Protein AF-A0A7S2AEI1-F1 (afdb_monomer)

Solvent-accessible surface area (backbone atoms only — not comparable to full-atom values): 7812 Å² total; per-residue (Å²): 113,61,68,59,52,55,54,41,54,75,68,68,50,69,64,77,47,58,51,99,85,68,51,31,60,46,60,56,24,56,77,71,68,36,59,70,51,28,51,54,44,51,54,51,46,53,54,50,53,51,53,52,51,52,54,50,53,53,53,50,50,62,75,59,52,76,48,64,63,61,49,47,52,51,52,51,52,50,53,58,49,53,55,48,58,51,53,52,56,62,57,65,72,71,70,86,67,84,80,88,77,80,90,79,91,80,85,86,87,86,90,84,80,85,92,81,90,80,91,85,77,87,133

Sequence (123 aa):
APKLISVLLRLDADVHARNNDGVIPETVAARFSNITCQQMLQVAAMIQADKQQESFLLKEIERNEPTAERQKRRKNKRRKQQQREQAESDSEVSHLGSPSDSEVDAEQPGTSEAQDRDEASAQ

Secondary structure (DSSP, 8-state):
-HHHHHHHHHTT--TT---TT---HHHHHHHTT-HHHHHHHHHHHHHHHHHHHHHHHHHHHHHT--THHHHHHHHHHHHHHHHHHHHHHHHHTT-----------------------------

Structure (mmCIF, N/CA/C/O backbone):
data_AF-A0A7S2AEI1-F1
#
_entry.id   AF-A0A7S2AEI1-F1
#
loop_
_atom_site.group_PDB
_atom_site.id
_atom_site.type_symbol
_atom_site.label_atom_id
_atom_site.label_alt_id
_atom_site.label_comp_id
_atom_site.label_asym_id
_atom_site.label_entity_id
_atom_site.label_seq_id
_atom_site.pdbx_PDB_ins_code
_atom_site.Cartn_x
_atom_site.Cartn_y
_atom_site.Cartn_z
_atom_site.occupancy
_atom_site.B_iso_or_equiv
_atom_site.auth_seq_id
_atom_site.auth_comp_id
_atom_site.auth_asym_id
_atom_site.auth_atom_id
_atom_site.pdbx_PDB_model_num
ATOM 1 N N . ALA A 1 1 ? 6.773 6.094 -18.856 1.00 79.88 1 ALA A N 1
ATOM 2 C CA . ALA A 1 1 ? 6.488 5.102 -17.797 1.00 79.88 1 ALA A CA 1
ATOM 3 C C . ALA A 1 1 ? 6.102 5.728 -16.443 1.00 79.88 1 ALA A C 1
ATOM 5 O O . ALA A 1 1 ? 5.003 5.427 -15.994 1.00 79.88 1 ALA A O 1
ATOM 6 N N . PRO A 1 2 ? 6.874 6.644 -15.814 1.00 90.75 2 PRO A N 1
ATOM 7 C CA . PRO A 1 2 ? 6.591 7.094 -14.435 1.00 90.75 2 PRO A CA 1
ATOM 8 C C . PRO A 1 2 ? 5.235 7.794 -14.257 1.00 90.75 2 PRO A C 1
ATOM 10 O O . PRO A 1 2 ? 4.524 7.549 -13.289 1.00 90.75 2 PRO A O 1
ATOM 13 N N . LYS A 1 3 ? 4.831 8.616 -15.237 1.00 95.19 3 LYS A N 1
ATOM 14 C CA . LYS A 1 3 ? 3.522 9.294 -15.229 1.00 95.19 3 LYS A CA 1
ATOM 15 C C . LYS A 1 3 ? 2.357 8.301 -15.166 1.00 95.19 3 LYS A C 1
ATOM 17 O O . LYS A 1 3 ? 1.446 8.496 -14.372 1.00 95.19 3 LYS A O 1
ATOM 22 N N . LEU A 1 4 ? 2.412 7.221 -15.947 1.00 95.69 4 LEU A N 1
ATOM 23 C CA . LEU A 1 4 ? 1.377 6.187 -15.930 1.00 95.69 4 LEU A CA 1
ATOM 24 C C . LEU A 1 4 ? 1.297 5.504 -14.560 1.00 95.69 4 LEU A C 1
ATOM 26 O O . LEU A 1 4 ? 0.210 5.403 -14.006 1.00 95.69 4 LEU A O 1
ATOM 30 N N . ILE A 1 5 ? 2.441 5.131 -13.977 1.00 95.31 5 ILE A N 1
ATOM 31 C CA . ILE A 1 5 ? 2.492 4.547 -12.627 1.00 95.31 5 ILE A CA 1
ATOM 32 C C . ILE A 1 5 ? 1.883 5.514 -11.607 1.00 95.31 5 ILE A C 1
ATOM 34 O O . ILE A 1 5 ? 1.065 5.099 -10.800 1.00 95.31 5 ILE A O 1
ATOM 38 N N . SER A 1 6 ? 2.193 6.815 -11.680 1.00 95.56 6 SER A N 1
ATOM 39 C CA . SER A 1 6 ? 1.609 7.799 -10.755 1.00 95.56 6 SER A CA 1
ATOM 40 C C . SER A 1 6 ? 0.083 7.881 -10.844 1.00 95.56 6 SER A C 1
ATOM 42 O O . SER A 1 6 ? -0.574 8.034 -9.820 1.00 95.56 6 SER A O 1
ATOM 44 N N . VAL A 1 7 ? -0.489 7.757 -12.047 1.00 97.62 7 VAL A N 1
ATOM 45 C CA . VAL A 1 7 ? -1.946 7.737 -12.239 1.00 97.62 7 VAL A CA 1
ATOM 46 C C . VAL A 1 7 ? -2.542 6.453 -11.672 1.00 97.62 7 VAL A C 1
ATOM 48 O O . VAL A 1 7 ? -3.512 6.530 -10.932 1.00 97.62 7 VAL A O 1
ATOM 51 N N . LEU A 1 8 ? -1.941 5.294 -11.949 1.00 96.38 8 LEU A N 1
ATOM 52 C CA . LEU A 1 8 ? -2.404 4.009 -11.416 1.00 96.38 8 LEU A CA 1
ATOM 53 C C . LEU A 1 8 ? -2.372 3.985 -9.881 1.00 96.38 8 LEU A C 1
ATOM 55 O O . LEU A 1 8 ? -3.353 3.602 -9.256 1.00 96.38 8 LEU A O 1
ATOM 59 N N . LEU A 1 9 ? -1.292 4.473 -9.266 1.00 95.75 9 LEU A N 1
ATOM 60 C CA . LEU A 1 9 ? -1.172 4.561 -7.807 1.00 95.75 9 LEU A CA 1
ATOM 61 C C . LEU A 1 9 ? -2.215 5.500 -7.181 1.00 95.75 9 LEU A C 1
ATOM 63 O O . LEU A 1 9 ? -2.690 5.236 -6.084 1.00 95.75 9 LEU A O 1
ATOM 67 N N . ARG A 1 10 ? -2.594 6.585 -7.871 1.00 94.81 10 ARG A N 1
ATOM 68 C CA . ARG A 1 10 ? -3.681 7.482 -7.428 1.00 94.81 10 ARG A CA 1
ATOM 69 C C . ARG A 1 10 ? -5.064 6.842 -7.525 1.00 94.81 10 ARG A C 1
ATOM 71 O O . ARG A 1 10 ? -5.979 7.313 -6.865 1.00 94.81 10 ARG A O 1
ATOM 78 N N . LEU A 1 11 ? -5.208 5.817 -8.357 1.00 96.56 11 LEU A N 1
ATOM 79 C CA . LEU A 1 11 ? -6.421 5.019 -8.510 1.00 96.56 11 LEU A CA 1
ATOM 80 C C . LEU A 1 11 ? -6.398 3.763 -7.618 1.00 96.56 11 LEU A C 1
ATOM 82 O O . LEU A 1 11 ? -7.085 2.794 -7.924 1.00 96.56 11 LEU A O 1
ATOM 86 N N . ASP A 1 12 ? -5.582 3.764 -6.558 1.00 93.44 12 ASP A N 1
ATOM 87 C CA . ASP A 1 12 ? -5.401 2.644 -5.624 1.00 93.44 12 ASP A CA 1
ATOM 88 C C . ASP A 1 12 ? -5.026 1.315 -6.308 1.00 93.44 12 ASP A C 1
ATOM 90 O O . ASP A 1 12 ? -5.422 0.233 -5.873 1.00 93.44 12 ASP A O 1
ATOM 94 N N . ALA A 1 13 ? -4.225 1.371 -7.380 1.00 95.25 13 ALA A N 1
ATOM 95 C CA . ALA A 1 13 ? -3.659 0.161 -7.964 1.00 95.25 13 ALA A CA 1
ATOM 96 C C . ALA A 1 13 ? -2.843 -0.629 -6.923 1.00 95.25 13 ALA A C 1
ATOM 98 O O . ALA A 1 13 ? -2.031 -0.066 -6.183 1.00 95.25 13 ALA A O 1
ATOM 99 N N . ASP A 1 14 ? -3.037 -1.947 -6.906 1.00 94.62 14 ASP A N 1
ATOM 100 C CA . ASP A 1 14 ? -2.326 -2.856 -6.010 1.00 94.62 14 ASP A CA 1
ATOM 101 C C . ASP A 1 14 ? -0.843 -2.972 -6.410 1.00 94.62 14 ASP A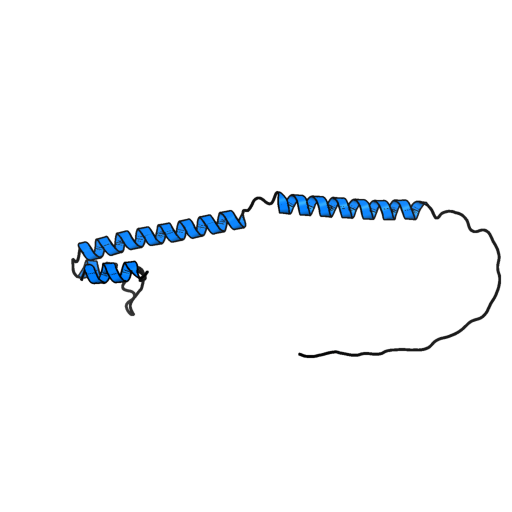 C 1
ATOM 103 O O . ASP A 1 14 ? -0.497 -3.445 -7.496 1.00 94.62 14 ASP A O 1
ATOM 107 N N . VAL A 1 15 ? 0.044 -2.534 -5.513 1.00 95.06 15 VAL A N 1
ATOM 108 C CA . VAL A 1 15 ? 1.504 -2.563 -5.704 1.00 95.06 15 VAL A CA 1
ATOM 109 C C . VAL A 1 15 ? 2.110 -3.941 -5.448 1.00 95.06 15 VAL A C 1
ATOM 111 O O . VAL A 1 15 ? 3.245 -4.193 -5.856 1.00 95.06 15 VAL A O 1
ATOM 114 N N . HIS A 1 16 ? 1.356 -4.837 -4.810 1.00 94.19 16 HIS A N 1
ATOM 115 C CA . HIS A 1 16 ? 1.734 -6.217 -4.523 1.00 94.19 16 HIS A CA 1
ATOM 116 C C . HIS A 1 16 ? 1.099 -7.224 -5.490 1.00 94.19 16 HIS A C 1
ATOM 118 O O . HIS A 1 16 ? 1.341 -8.429 -5.355 1.00 94.19 16 HIS A O 1
ATOM 124 N N . ALA A 1 17 ? 0.345 -6.742 -6.485 1.00 95.81 17 ALA A N 1
ATOM 125 C CA . ALA A 1 17 ? -0.268 -7.570 -7.512 1.00 95.81 17 ALA A CA 1
ATOM 126 C C . ALA A 1 17 ? 0.781 -8.450 -8.202 1.00 95.81 17 ALA A C 1
ATOM 128 O O . ALA A 1 17 ? 1.878 -8.001 -8.536 1.00 95.81 17 ALA A O 1
ATOM 129 N N . ARG A 1 18 ? 0.437 -9.717 -8.434 1.00 96.19 18 ARG A N 1
ATOM 130 C CA . ARG A 1 18 ? 1.314 -10.686 -9.096 1.00 96.19 18 ARG A CA 1
ATOM 131 C C . ARG A 1 18 ? 0.767 -11.043 -10.464 1.00 96.19 18 ARG A C 1
ATOM 133 O O . ARG A 1 18 ? -0.436 -11.235 -10.621 1.00 96.19 18 ARG A O 1
ATOM 140 N N . ASN A 1 19 ? 1.656 -11.155 -11.444 1.00 94.94 19 ASN A N 1
ATOM 141 C CA . ASN A 1 19 ? 1.307 -11.755 -12.728 1.00 94.94 19 ASN A CA 1
ATOM 142 C C . ASN A 1 19 ? 1.251 -13.298 -12.621 1.00 94.94 19 ASN A C 1
ATOM 144 O O . ASN A 1 19 ? 1.487 -13.868 -11.554 1.00 94.94 19 ASN A O 1
ATOM 148 N N . ASN A 1 20 ? 0.989 -13.980 -13.741 1.00 97.44 20 ASN A N 1
ATOM 149 C CA . ASN A 1 20 ? 0.939 -15.450 -13.809 1.00 97.44 20 ASN A CA 1
ATOM 150 C C . ASN A 1 20 ? 2.259 -16.138 -13.411 1.00 97.44 20 ASN A C 1
ATOM 152 O O . ASN A 1 20 ? 2.246 -17.304 -13.030 1.00 97.44 20 ASN A O 1
ATOM 156 N N . ASP A 1 21 ? 3.377 -15.413 -13.459 1.00 95.56 21 ASP A N 1
ATOM 157 C CA . ASP A 1 21 ? 4.703 -15.900 -13.068 1.00 95.56 21 ASP A CA 1
ATOM 158 C C . ASP A 1 21 ? 5.031 -15.591 -11.593 1.00 95.56 21 ASP A C 1
ATOM 160 O O . ASP A 1 21 ? 6.145 -15.838 -11.133 1.00 95.56 21 ASP A O 1
ATOM 164 N N . GLY A 1 22 ? 4.098 -14.995 -10.841 1.00 95.62 22 GLY A N 1
ATOM 165 C CA . GLY A 1 22 ? 4.315 -14.582 -9.453 1.00 95.62 22 GLY A CA 1
ATOM 166 C C . GLY A 1 22 ? 5.152 -13.306 -9.291 1.00 95.62 22 GLY A C 1
ATOM 167 O O . GLY A 1 22 ? 5.538 -12.970 -8.171 1.00 95.62 22 GLY A O 1
ATOM 168 N N . VAL A 1 23 ? 5.437 -12.592 -10.382 1.00 95.81 23 VAL A N 1
ATOM 169 C CA . VAL A 1 23 ? 6.279 -11.389 -10.402 1.00 95.81 23 VAL A CA 1
ATOM 170 C C . VAL A 1 23 ? 5.459 -10.161 -10.006 1.00 95.81 23 VAL A C 1
ATOM 172 O O . VAL A 1 23 ? 4.338 -9.972 -10.476 1.00 95.81 23 VAL A O 1
ATOM 175 N N . ILE A 1 24 ? 6.049 -9.317 -9.159 1.00 95.75 24 ILE A N 1
ATOM 176 C CA . ILE A 1 24 ? 5.459 -8.083 -8.614 1.00 95.75 24 ILE A CA 1
ATOM 177 C C . ILE A 1 24 ? 5.944 -6.877 -9.447 1.00 95.75 24 ILE A C 1
ATOM 179 O O . ILE A 1 24 ? 7.071 -6.904 -9.952 1.00 95.75 24 ILE A O 1
ATOM 183 N N . PRO A 1 25 ? 5.171 -5.782 -9.580 1.00 95.31 25 PRO A N 1
ATOM 184 C CA . PRO A 1 25 ? 5.593 -4.573 -10.290 1.00 95.31 25 PRO A CA 1
ATOM 185 C C . PRO A 1 25 ? 7.015 -4.084 -9.963 1.00 95.31 25 PRO A C 1
ATOM 187 O O . PRO A 1 25 ? 7.747 -3.672 -10.864 1.00 95.31 25 PRO A O 1
ATOM 190 N N . GLU A 1 26 ? 7.440 -4.166 -8.697 1.00 95.12 26 GLU A N 1
ATOM 191 C CA . GLU A 1 26 ? 8.780 -3.741 -8.270 1.00 95.12 26 GLU A CA 1
ATOM 192 C C . GLU A 1 26 ? 9.894 -4.588 -8.901 1.00 95.12 26 GLU A C 1
ATOM 194 O O . GLU A 1 26 ? 10.893 -4.045 -9.378 1.00 95.12 26 GLU A O 1
ATOM 199 N N . THR A 1 27 ? 9.715 -5.912 -8.975 1.00 94.50 27 THR A N 1
ATOM 200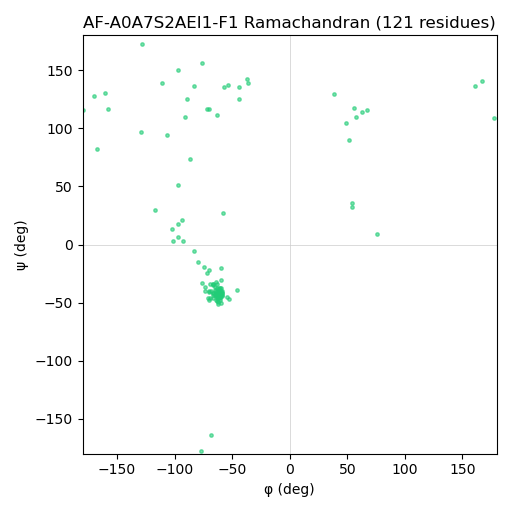 C CA . THR A 1 27 ? 10.712 -6.806 -9.586 1.00 94.50 27 THR A CA 1
ATOM 201 C C . THR A 1 27 ? 10.823 -6.556 -11.084 1.00 94.50 27 THR A C 1
ATOM 203 O O . THR A 1 27 ? 11.925 -6.600 -11.630 1.00 94.50 27 THR A O 1
ATOM 206 N N . VAL A 1 28 ? 9.720 -6.208 -11.752 1.00 94.31 28 VAL A N 1
ATOM 207 C CA . VAL A 1 28 ? 9.761 -5.755 -13.149 1.00 94.31 28 VAL A CA 1
ATOM 208 C C . VAL A 1 28 ? 10.567 -4.459 -13.267 1.00 94.31 28 VAL A C 1
ATOM 210 O O . VAL A 1 28 ? 11.475 -4.382 -14.091 1.00 94.31 28 VAL A O 1
ATOM 213 N N . ALA A 1 29 ? 10.301 -3.455 -12.427 1.00 94.69 29 ALA A N 1
ATOM 214 C CA . ALA A 1 29 ? 11.031 -2.186 -12.464 1.00 94.69 29 ALA A CA 1
ATOM 215 C C . ALA A 1 29 ? 12.545 -2.369 -12.241 1.00 94.69 29 ALA A C 1
ATOM 217 O O . ALA A 1 29 ? 13.339 -1.770 -12.972 1.00 94.69 29 ALA A O 1
ATOM 218 N N . ALA A 1 30 ? 12.933 -3.235 -11.300 1.00 94.25 30 ALA A N 1
ATOM 219 C CA . ALA A 1 30 ? 14.327 -3.562 -11.011 1.00 94.25 30 ALA A CA 1
ATOM 220 C C . ALA A 1 30 ? 15.022 -4.279 -12.183 1.00 94.25 30 ALA A C 1
ATOM 222 O O . ALA A 1 30 ? 16.136 -3.913 -12.550 1.00 94.25 30 ALA A O 1
ATOM 223 N N . ARG A 1 31 ? 14.355 -5.250 -12.829 1.00 94.56 31 ARG A N 1
ATOM 224 C CA . ARG A 1 31 ? 14.912 -5.995 -13.980 1.00 94.56 31 ARG A CA 1
ATOM 225 C C . ARG A 1 31 ? 15.266 -5.105 -15.170 1.00 94.56 31 ARG A C 1
ATOM 227 O O . ARG A 1 31 ? 16.180 -5.435 -15.917 1.00 94.56 31 ARG A O 1
ATOM 234 N N . PHE A 1 32 ? 14.545 -4.001 -15.347 1.00 93.56 32 PHE A N 1
ATOM 235 C CA . PHE A 1 32 ? 14.776 -3.034 -16.423 1.00 93.56 32 PHE A CA 1
ATOM 236 C C . PHE A 1 32 ? 15.519 -1.771 -15.953 1.00 93.56 32 PHE A C 1
ATOM 238 O O . PHE A 1 32 ? 15.532 -0.777 -16.676 1.00 93.56 32 PHE A O 1
ATOM 245 N N . SER A 1 33 ? 16.112 -1.779 -14.750 1.00 94.00 33 SER A N 1
ATOM 246 C CA . SER A 1 33 ? 16.868 -0.653 -14.173 1.00 94.00 33 SER A CA 1
ATOM 247 C C . SER A 1 33 ? 16.094 0.674 -14.128 1.00 94.00 33 SER A C 1
ATOM 249 O O . SER A 1 33 ? 16.667 1.760 -14.221 1.00 94.00 33 SER A O 1
ATOM 251 N N . ASN A 1 34 ? 14.771 0.611 -13.960 1.00 94.81 34 ASN A N 1
ATOM 252 C CA . ASN A 1 34 ? 13.907 1.786 -13.884 1.00 94.81 34 ASN A CA 1
ATOM 253 C C . ASN A 1 34 ? 13.831 2.313 -12.444 1.00 94.81 34 ASN A C 1
ATOM 255 O O . ASN A 1 34 ? 12.802 2.178 -11.780 1.00 94.81 34 ASN A O 1
ATOM 259 N N . ILE A 1 35 ? 14.911 2.951 -11.981 1.00 94.81 35 ILE A N 1
ATOM 260 C CA . ILE A 1 35 ? 15.091 3.400 -10.586 1.00 94.81 35 ILE A CA 1
ATOM 261 C C . ILE A 1 35 ? 13.911 4.249 -10.096 1.00 94.81 35 ILE A C 1
ATOM 263 O O . ILE A 1 35 ? 13.355 3.984 -9.036 1.00 94.81 35 ILE A O 1
ATOM 267 N N . THR A 1 36 ? 13.459 5.230 -10.884 1.00 95.88 36 THR A N 1
ATOM 268 C CA . THR A 1 36 ? 12.322 6.085 -10.499 1.00 95.88 36 THR A CA 1
ATOM 269 C C . THR A 1 36 ? 11.035 5.283 -10.308 1.00 95.88 36 THR A C 1
ATOM 271 O O . THR A 1 36 ? 10.272 5.548 -9.386 1.00 95.88 36 THR A O 1
ATOM 274 N N . CYS A 1 37 ? 10.783 4.288 -11.164 1.00 95.19 37 CYS A N 1
ATOM 275 C CA . CYS A 1 37 ? 9.588 3.450 -11.053 1.00 95.19 37 CYS A CA 1
ATOM 276 C C . CYS A 1 37 ? 9.678 2.541 -9.824 1.00 95.19 37 CYS A C 1
ATOM 278 O O . CYS A 1 37 ? 8.696 2.399 -9.103 1.00 95.19 37 CYS A O 1
ATOM 280 N N . GLN A 1 38 ? 10.861 1.983 -9.562 1.00 95.69 38 GLN A N 1
ATOM 281 C CA . GLN A 1 38 ? 11.126 1.186 -8.369 1.00 95.69 38 GLN A CA 1
ATOM 282 C C . GLN A 1 38 ? 10.890 2.004 -7.092 1.00 95.69 38 GLN A C 1
ATOM 284 O O . GLN A 1 38 ? 10.126 1.578 -6.233 1.00 95.69 38 GLN A O 1
ATOM 289 N N . GLN A 1 39 ? 11.461 3.208 -7.000 1.00 96.00 39 GLN A N 1
ATOM 290 C CA . GLN A 1 39 ? 11.281 4.098 -5.848 1.00 96.00 39 GLN A CA 1
ATOM 291 C C . GLN A 1 39 ? 9.812 4.481 -5.635 1.00 96.00 39 GLN A C 1
ATOM 293 O O . GLN A 1 39 ? 9.324 4.450 -4.509 1.00 96.00 39 GLN A O 1
ATOM 298 N N . MET A 1 40 ? 9.079 4.801 -6.708 1.00 96.25 40 MET A N 1
ATOM 299 C CA . MET A 1 40 ? 7.647 5.101 -6.611 1.00 96.25 40 MET A CA 1
ATOM 300 C C . MET A 1 40 ? 6.841 3.921 -6.059 1.00 96.25 40 MET A C 1
ATOM 302 O O . MET A 1 40 ? 5.956 4.126 -5.232 1.00 96.25 40 MET A O 1
ATOM 306 N N . LEU A 1 41 ? 7.144 2.701 -6.508 1.00 96.62 41 LEU A N 1
ATOM 307 C CA . LEU A 1 41 ? 6.473 1.488 -6.043 1.00 96.62 41 LEU A CA 1
ATOM 308 C C . LEU A 1 41 ? 6.813 1.176 -4.579 1.00 96.62 41 LEU A C 1
ATOM 310 O O . LEU A 1 41 ? 5.911 0.844 -3.816 1.00 96.62 41 LEU A O 1
ATOM 314 N N . GLN A 1 42 ? 8.070 1.359 -4.167 1.00 95.56 42 GLN A N 1
ATOM 315 C CA . GLN A 1 42 ? 8.500 1.180 -2.775 1.00 95.56 42 GLN A CA 1
ATOM 316 C C . GLN A 1 42 ? 7.798 2.156 -1.828 1.00 95.56 42 GLN A C 1
ATOM 318 O O . GLN A 1 42 ? 7.224 1.739 -0.825 1.00 95.56 42 GLN A O 1
ATOM 323 N N . VAL A 1 43 ? 7.783 3.449 -2.168 1.00 95.56 43 VAL A N 1
ATOM 324 C CA . VAL A 1 43 ? 7.091 4.467 -1.363 1.00 95.56 43 VAL A CA 1
ATOM 325 C C . VAL A 1 43 ? 5.593 4.168 -1.280 1.00 95.56 43 VAL A C 1
ATOM 327 O O . VAL A 1 43 ? 5.003 4.265 -0.208 1.00 95.56 43 VAL A O 1
ATOM 330 N N . ALA A 1 44 ? 4.971 3.760 -2.387 1.00 95.38 44 ALA A N 1
ATOM 331 C CA . ALA A 1 44 ? 3.560 3.394 -2.388 1.00 95.38 44 ALA A CA 1
ATOM 332 C C . ALA A 1 44 ? 3.260 2.166 -1.509 1.00 95.38 44 ALA A C 1
ATOM 334 O O . ALA A 1 44 ? 2.266 2.177 -0.785 1.00 95.38 44 ALA A O 1
ATOM 335 N N . ALA A 1 45 ? 4.126 1.148 -1.522 1.00 94.88 45 ALA A N 1
ATOM 336 C CA . ALA A 1 45 ? 4.001 -0.022 -0.653 1.00 94.88 45 ALA A CA 1
ATOM 337 C C . ALA A 1 45 ? 4.097 0.345 0.835 1.00 94.88 45 ALA A C 1
ATOM 339 O O . ALA A 1 45 ? 3.286 -0.125 1.631 1.00 94.88 45 ALA A O 1
ATOM 340 N N . MET A 1 46 ? 5.020 1.239 1.206 1.00 94.81 46 MET A N 1
ATOM 341 C CA . MET A 1 46 ? 5.119 1.745 2.581 1.00 94.81 46 MET A CA 1
ATOM 342 C C . MET A 1 46 ? 3.829 2.455 3.016 1.00 94.81 46 MET A C 1
ATOM 344 O O . MET A 1 46 ? 3.272 2.133 4.060 1.00 94.81 46 MET A O 1
ATOM 348 N N . ILE A 1 47 ? 3.294 3.347 2.175 1.00 93.00 47 ILE A N 1
ATOM 349 C CA . ILE A 1 47 ? 2.041 4.064 2.466 1.00 93.00 47 ILE A CA 1
ATOM 350 C C . ILE A 1 47 ? 0.861 3.091 2.624 1.00 93.00 47 ILE A C 1
ATOM 352 O O . ILE A 1 47 ? -0.007 3.303 3.470 1.00 93.00 47 ILE A O 1
ATOM 356 N N . GLN A 1 48 ? 0.792 2.027 1.816 1.00 92.12 48 GLN A N 1
ATOM 357 C CA . GLN A 1 48 ? -0.255 1.013 1.967 1.00 92.12 48 GLN A CA 1
ATOM 358 C C . GLN A 1 48 ? -0.112 0.234 3.277 1.00 92.12 48 GLN A C 1
ATOM 360 O O . GLN A 1 48 ? -1.120 0.019 3.947 1.00 92.12 48 GLN A O 1
ATOM 365 N N . ALA A 1 49 ? 1.106 -0.144 3.671 1.00 91.06 49 ALA A N 1
ATOM 366 C CA . ALA A 1 49 ? 1.349 -0.813 4.948 1.00 91.06 49 ALA A CA 1
ATOM 367 C C . ALA A 1 49 ? 0.898 0.052 6.140 1.00 91.06 49 ALA A C 1
ATOM 369 O O . ALA A 1 49 ? 0.186 -0.444 7.015 1.00 91.06 49 ALA A O 1
ATOM 370 N N . ASP A 1 50 ? 1.208 1.351 6.118 1.00 91.75 50 ASP A N 1
ATOM 371 C CA . ASP A 1 50 ? 0.790 2.297 7.160 1.00 91.75 50 ASP A CA 1
ATOM 372 C C . ASP A 1 50 ? -0.740 2.415 7.241 1.00 91.75 50 ASP A C 1
ATOM 374 O O . ASP A 1 50 ? -1.318 2.320 8.325 1.00 91.75 50 ASP A O 1
ATOM 378 N N . LYS A 1 51 ? -1.424 2.524 6.090 1.00 90.00 51 LYS A N 1
ATOM 379 C CA . LYS A 1 51 ? -2.899 2.535 6.025 1.00 90.00 51 LYS A CA 1
ATOM 380 C C . LYS A 1 51 ? -3.515 1.253 6.595 1.00 90.00 51 LYS A C 1
ATOM 382 O O . LYS A 1 51 ? -4.548 1.305 7.265 1.00 90.00 51 LYS A O 1
ATOM 387 N N . GLN A 1 52 ? -2.909 0.093 6.329 1.00 87.44 52 GLN A N 1
ATOM 388 C CA . GLN A 1 52 ? -3.378 -1.184 6.879 1.00 87.44 52 GLN A CA 1
ATOM 389 C C . GLN A 1 52 ? -3.196 -1.234 8.399 1.00 87.44 52 GLN A C 1
ATOM 391 O O . GLN A 1 52 ? -4.099 -1.676 9.113 1.00 87.44 52 GLN A O 1
ATOM 396 N N . GLN A 1 53 ? -2.063 -0.743 8.902 1.00 90.94 53 GLN A N 1
ATOM 397 C CA . GLN A 1 53 ? -1.793 -0.672 10.333 1.00 90.94 53 GLN A CA 1
ATOM 398 C C . GLN A 1 53 ? -2.761 0.276 11.050 1.00 90.94 53 GLN A C 1
ATOM 400 O O . GLN A 1 53 ? -3.311 -0.087 12.087 1.00 90.94 53 GLN A O 1
ATOM 405 N N . GLU A 1 54 ? -3.025 1.456 10.491 1.00 90.44 54 GLU A N 1
ATOM 406 C CA . GLU A 1 54 ? -4.012 2.395 11.031 1.00 90.44 54 GLU A CA 1
ATOM 407 C C . GLU A 1 54 ? -5.416 1.773 11.065 1.00 90.44 54 GLU A C 1
ATOM 409 O O . GLU A 1 54 ? -6.091 1.817 12.094 1.00 90.44 54 GLU A O 1
ATOM 414 N N . SER A 1 55 ? -5.832 1.107 9.981 1.00 91.38 55 SER A N 1
ATOM 415 C CA . SER A 1 55 ? -7.112 0.388 9.935 1.00 91.38 55 SER A CA 1
ATOM 416 C C . SER A 1 55 ? -7.206 -0.698 11.010 1.00 91.38 55 SER A C 1
ATOM 418 O O . SER A 1 55 ? -8.258 -0.869 11.631 1.00 91.38 55 SER A O 1
ATOM 420 N N . PHE A 1 56 ? -6.117 -1.431 11.250 1.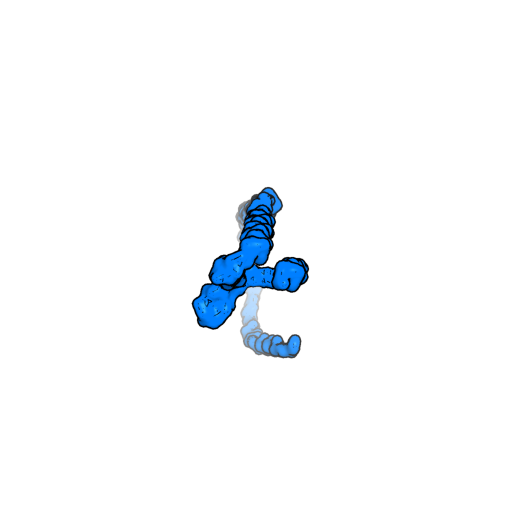00 91.94 56 PHE A N 1
ATOM 421 C CA . PHE A 1 56 ? -6.048 -2.431 12.312 1.00 91.94 56 PHE A CA 1
ATOM 422 C C . PHE A 1 56 ? -6.178 -1.795 13.702 1.00 91.94 56 PHE A C 1
ATOM 424 O O . PHE A 1 56 ? -6.991 -2.253 14.504 1.00 91.94 56 PHE A O 1
ATOM 431 N N . LEU A 1 57 ? -5.432 -0.719 13.973 1.00 89.94 57 LEU A N 1
ATOM 432 C CA . LEU A 1 57 ? -5.484 -0.010 15.254 1.00 89.94 57 LEU A CA 1
ATOM 433 C C . LEU A 1 57 ? -6.880 0.558 15.535 1.00 89.94 57 LEU A C 1
ATOM 435 O O . LEU A 1 57 ? -7.376 0.422 16.651 1.00 89.94 57 LEU A O 1
ATOM 439 N N . LEU A 1 58 ? -7.542 1.128 14.526 1.00 88.38 58 LEU A N 1
ATOM 440 C CA . LEU A 1 58 ? -8.914 1.627 14.648 1.00 88.38 58 LEU A CA 1
ATOM 441 C C . LEU A 1 58 ? -9.900 0.512 15.025 1.00 88.38 58 LEU A C 1
ATOM 443 O O . LEU A 1 58 ? -10.686 0.678 15.958 1.00 88.38 58 LEU A O 1
ATOM 447 N N . LYS A 1 59 ? -9.822 -0.645 14.357 1.00 87.25 59 LYS A N 1
ATOM 448 C CA . LYS A 1 59 ? -10.666 -1.814 14.666 1.00 87.25 59 LYS A CA 1
ATOM 449 C C . LYS A 1 59 ? -10.420 -2.355 16.073 1.00 87.25 59 LYS A C 1
ATOM 451 O O . LYS A 1 59 ? -11.358 -2.796 16.733 1.00 87.25 59 LYS A O 1
ATOM 456 N N . GLU A 1 60 ? -9.174 -2.339 16.536 1.00 86.56 60 GLU A N 1
ATOM 457 C CA . GLU A 1 60 ? -8.833 -2.804 17.881 1.00 86.56 60 GLU A CA 1
ATOM 458 C C . GLU A 1 60 ? -9.355 -1.844 18.958 1.00 86.56 60 GLU A C 1
ATOM 460 O O . GLU A 1 60 ? -9.899 -2.301 19.961 1.00 86.56 60 GLU A O 1
ATOM 465 N N . ILE A 1 61 ? -9.278 -0.527 18.737 1.00 86.06 61 ILE A N 1
ATOM 466 C CA . ILE A 1 61 ? -9.870 0.477 19.637 1.00 86.06 61 ILE A CA 1
ATOM 467 C C . ILE A 1 61 ? -11.388 0.287 19.742 1.00 86.06 61 ILE A C 1
ATOM 469 O O . ILE A 1 61 ? -11.919 0.279 20.849 1.00 86.06 61 ILE A O 1
ATOM 473 N N . GLU A 1 62 ? -12.080 0.083 18.618 1.00 82.44 62 GLU A N 1
ATOM 474 C CA . GLU A 1 62 ? -13.525 -0.179 18.597 1.00 82.44 62 GLU A CA 1
ATOM 475 C C . GLU A 1 62 ? -13.877 -1.476 19.342 1.00 82.44 62 GLU A C 1
ATOM 477 O O . GLU A 1 62 ? -14.781 -1.513 20.178 1.00 82.44 62 GLU A O 1
ATOM 482 N N . ARG A 1 63 ? -13.121 -2.552 19.099 1.00 75.50 63 ARG A N 1
ATOM 483 C CA . ARG A 1 63 ? -13.311 -3.835 19.786 1.00 75.50 63 ARG A CA 1
ATOM 484 C C . ARG A 1 63 ? -13.105 -3.723 21.294 1.00 75.50 63 ARG A C 1
ATOM 486 O O . ARG A 1 63 ? -13.788 -4.404 22.065 1.00 75.50 63 ARG A O 1
ATOM 493 N N . ASN A 1 64 ? -12.141 -2.902 21.692 1.00 71.62 64 ASN A N 1
ATOM 494 C CA . ASN A 1 64 ? -11.725 -2.715 23.070 1.00 71.62 64 ASN A CA 1
ATOM 495 C C . ASN A 1 64 ? -12.384 -1.490 23.721 1.00 71.62 64 ASN A C 1
ATOM 497 O O . ASN A 1 64 ? -11.917 -1.043 24.773 1.00 71.62 64 ASN A O 1
ATOM 501 N N . GLU A 1 65 ? -13.480 -0.979 23.132 1.00 66.69 65 GLU A N 1
ATOM 502 C CA . GLU A 1 65 ? -14.306 0.065 23.733 1.00 66.69 65 GLU A CA 1
ATOM 503 C C . GLU A 1 65 ? -14.531 -0.268 25.214 1.00 66.69 65 GLU A C 1
ATOM 505 O O . GLU A 1 65 ? -14.961 -1.386 25.555 1.00 66.69 65 GLU A O 1
ATOM 510 N N . PRO A 1 66 ? -14.201 0.664 26.127 1.00 62.38 66 PRO A N 1
ATOM 511 C CA . PRO A 1 66 ? -14.192 0.374 27.537 1.00 62.38 66 PRO A CA 1
ATOM 512 C C . PRO A 1 66 ? -15.613 0.023 27.937 1.00 62.38 66 PRO A C 1
ATOM 514 O O . PRO A 1 66 ? -16.526 0.843 28.002 1.00 62.38 66 PRO A O 1
ATOM 517 N N . THR A 1 67 ? -15.765 -1.251 28.264 1.00 61.72 67 THR A N 1
ATOM 518 C CA . THR A 1 67 ? -16.944 -1.883 28.832 1.00 61.72 67 THR A CA 1
ATOM 519 C C . THR A 1 67 ? -17.391 -1.258 30.160 1.00 61.72 67 THR A C 1
ATOM 521 O O . THR A 1 67 ? -18.032 -1.943 30.936 1.00 61.72 67 THR A O 1
ATOM 524 N N . ALA A 1 68 ? -17.132 0.014 30.469 1.00 58.56 68 ALA A N 1
ATOM 525 C CA . ALA A 1 68 ? -17.782 0.715 31.571 1.00 58.56 68 ALA A CA 1
ATOM 526 C C . ALA A 1 68 ? -19.312 0.626 31.422 1.00 58.56 68 ALA A C 1
ATOM 528 O O . ALA A 1 68 ? -19.995 0.217 32.356 1.00 58.56 68 ALA A O 1
ATOM 529 N N . GLU A 1 69 ? -19.839 0.850 30.215 1.00 61.31 69 GLU A N 1
ATOM 530 C CA . GLU A 1 69 ? -21.244 0.627 29.840 1.00 61.31 69 GLU A CA 1
ATOM 531 C C . GLU A 1 69 ? -21.656 -0.854 29.954 1.00 61.31 69 GLU A C 1
ATOM 533 O O . GLU A 1 69 ? -22.622 -1.197 30.640 1.00 61.31 69 GLU A O 1
ATOM 538 N N . ARG A 1 70 ? -20.894 -1.777 29.349 1.00 64.69 70 ARG A N 1
ATOM 539 C CA . ARG A 1 70 ? -21.208 -3.224 29.355 1.00 64.69 70 ARG A CA 1
ATOM 540 C C . ARG A 1 70 ? -21.097 -3.852 30.754 1.00 64.69 70 ARG A C 1
ATOM 542 O O . ARG A 1 70 ? -21.896 -4.723 31.103 1.00 64.69 70 ARG A O 1
ATOM 549 N N . GLN A 1 71 ? -20.167 -3.395 31.587 1.00 68.00 71 GLN A N 1
ATOM 550 C CA . GLN A 1 71 ? -20.010 -3.774 32.992 1.00 68.00 71 GLN A CA 1
ATOM 551 C C . GLN A 1 71 ? -21.097 -3.132 33.853 1.00 68.00 71 GLN A C 1
ATOM 553 O O . GLN A 1 71 ? -21.652 -3.819 34.707 1.00 68.00 71 GLN A O 1
ATOM 558 N N . LYS A 1 72 ? -21.469 -1.867 33.612 1.00 74.00 72 LYS A N 1
ATOM 559 C CA . LYS A 1 72 ? -22.587 -1.197 34.299 1.00 74.00 72 LYS A CA 1
ATOM 560 C C . LYS A 1 72 ? -23.919 -1.880 33.981 1.00 74.00 72 LYS A C 1
ATOM 562 O O . LYS A 1 72 ? -24.669 -2.179 34.907 1.00 74.00 72 LYS A O 1
ATOM 567 N N . ARG A 1 73 ? -24.169 -2.260 32.721 1.00 76.19 73 ARG A N 1
ATOM 568 C CA . ARG A 1 73 ? -25.332 -3.075 32.311 1.00 76.19 73 ARG A CA 1
ATOM 569 C C . ARG A 1 73 ? -25.333 -4.450 32.982 1.00 76.19 73 ARG A C 1
ATOM 571 O O . ARG A 1 73 ? -26.365 -4.865 33.506 1.00 76.19 73 ARG A O 1
ATOM 578 N N . ARG A 1 74 ? -24.185 -5.138 33.041 1.00 77.94 74 ARG A N 1
ATOM 579 C CA . ARG A 1 74 ? -24.042 -6.423 33.759 1.00 77.94 74 ARG A CA 1
ATOM 580 C C . ARG A 1 74 ? -24.293 -6.288 35.266 1.00 77.94 74 ARG A C 1
ATOM 582 O O . ARG A 1 74 ? -25.002 -7.116 35.834 1.00 77.94 74 ARG A O 1
ATOM 589 N N . LYS A 1 75 ? -23.764 -5.239 35.905 1.00 80.94 75 LYS A N 1
ATOM 590 C CA . LYS A 1 75 ? -23.964 -4.952 37.337 1.00 80.94 75 LYS A CA 1
ATOM 591 C C . LYS A 1 75 ? -25.421 -4.590 37.647 1.00 80.94 75 LYS A C 1
ATOM 593 O O . LYS A 1 75 ? -25.982 -5.137 38.592 1.00 80.94 75 LYS A O 1
ATOM 598 N N . ASN A 1 76 ? -26.064 -3.754 36.827 1.00 83.00 76 ASN A N 1
ATOM 599 C CA . ASN A 1 76 ? -27.480 -3.410 36.993 1.00 83.00 76 ASN A CA 1
ATOM 600 C C . ASN A 1 76 ? -28.405 -4.616 36.784 1.00 83.00 76 ASN A C 1
ATOM 602 O O . ASN A 1 76 ? -29.360 -4.778 37.540 1.00 83.00 76 ASN A O 1
ATOM 606 N N . LYS A 1 77 ? -28.109 -5.495 35.814 1.00 86.94 77 LYS A N 1
ATOM 607 C CA . LYS A 1 77 ? -28.891 -6.723 35.599 1.00 86.94 77 LYS A CA 1
ATOM 608 C C . LYS A 1 77 ? -28.819 -7.659 36.812 1.00 86.94 77 LYS A C 1
ATOM 610 O O . LYS A 1 77 ? -29.856 -8.146 37.247 1.00 86.94 77 LYS A O 1
ATOM 615 N N . ARG A 1 78 ? -27.628 -7.837 37.402 1.00 84.44 78 ARG A N 1
ATOM 616 C CA . ARG A 1 78 ? -27.441 -8.624 38.637 1.00 84.44 78 ARG A CA 1
ATOM 617 C C . ARG A 1 78 ? -28.199 -8.042 39.831 1.00 84.44 78 ARG A C 1
ATOM 619 O O . ARG A 1 78 ? -28.891 -8.783 40.512 1.00 84.44 78 ARG A O 1
ATOM 626 N N . ARG A 1 79 ? -28.121 -6.723 40.052 1.00 84.50 79 ARG A N 1
ATOM 627 C CA . ARG A 1 79 ? -28.860 -6.048 41.137 1.00 84.50 79 ARG A CA 1
ATOM 628 C C . ARG A 1 79 ? -30.373 -6.222 41.010 1.00 84.50 79 ARG A C 1
ATOM 630 O O . ARG A 1 79 ? -31.036 -6.501 41.998 1.00 84.50 79 ARG A O 1
ATOM 637 N N . LYS A 1 80 ? -30.909 -6.090 39.793 1.00 88.38 80 LYS A N 1
ATOM 638 C CA . LYS A 1 80 ? -32.345 -6.257 39.531 1.00 88.38 80 LYS A CA 1
ATOM 639 C C . LYS A 1 80 ? -32.819 -7.697 39.747 1.00 88.38 80 LYS A C 1
ATOM 641 O O . LYS A 1 80 ? -33.946 -7.897 40.176 1.00 88.38 80 LYS A O 1
ATOM 646 N N . GLN A 1 81 ? -31.975 -8.680 39.440 1.00 86.31 81 GLN A N 1
ATOM 647 C CA . GLN A 1 81 ? -32.281 -10.087 39.686 1.00 86.31 81 GLN A CA 1
ATOM 648 C C . GLN A 1 81 ? -32.279 -10.408 41.186 1.00 86.31 81 GLN A C 1
ATOM 650 O O . GLN A 1 81 ? -33.261 -10.949 41.672 1.00 86.31 81 GLN A O 1
ATOM 655 N N . GLN A 1 82 ? -31.254 -9.971 41.923 1.00 85.56 82 GLN A N 1
ATOM 656 C CA . GLN A 1 82 ? -31.191 -10.164 43.377 1.00 85.56 82 GLN A CA 1
ATOM 657 C C . GLN A 1 82 ? -32.390 -9.535 44.095 1.00 85.56 82 GLN A C 1
ATOM 659 O O . GLN A 1 82 ? -32.972 -10.162 44.963 1.00 85.56 82 GLN A O 1
ATOM 664 N N . GLN A 1 83 ? -32.818 -8.333 43.693 1.00 82.50 83 GLN A N 1
ATOM 665 C CA . GLN A 1 83 ? -34.013 -7.699 44.267 1.00 82.50 83 GLN A CA 1
ATOM 666 C C . GLN A 1 83 ? -35.307 -8.476 43.993 1.00 82.50 83 GLN A C 1
ATOM 668 O O . GLN A 1 83 ? -36.214 -8.432 44.815 1.00 82.50 83 GLN A O 1
ATOM 673 N N . ARG A 1 84 ? -35.413 -9.168 42.850 1.00 82.38 84 ARG A N 1
ATOM 674 C CA . ARG A 1 84 ? -36.570 -10.025 42.554 1.00 82.38 84 ARG A CA 1
ATOM 675 C C . ARG A 1 84 ? -36.567 -11.28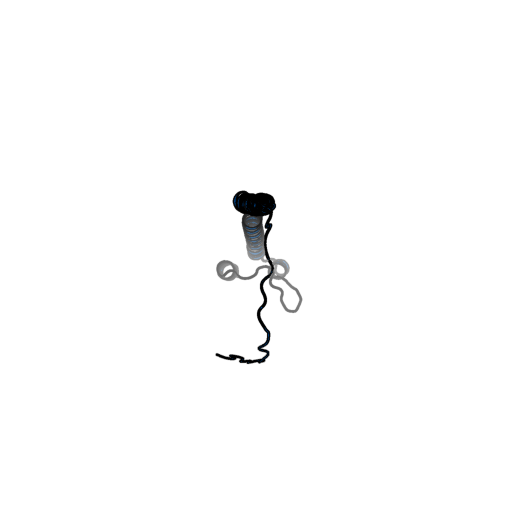2 43.415 1.00 82.38 84 ARG A C 1
ATOM 677 O O . ARG A 1 84 ? -37.586 -11.572 44.017 1.00 82.38 84 ARG A O 1
ATOM 684 N N . GLU A 1 85 ? -35.417 -11.945 43.518 1.00 82.00 85 GLU A N 1
ATOM 685 C CA . GLU A 1 85 ? -35.239 -13.138 44.358 1.00 82.00 85 GLU A CA 1
ATOM 686 C C . GLU A 1 85 ? -35.536 -12.823 45.837 1.00 82.00 85 GLU A C 1
ATOM 688 O O . GLU A 1 85 ? -36.170 -13.616 46.524 1.00 82.00 85 GLU A O 1
ATOM 693 N N . GLN A 1 86 ? -35.153 -11.632 46.311 1.00 73.31 86 GLN A N 1
ATOM 694 C 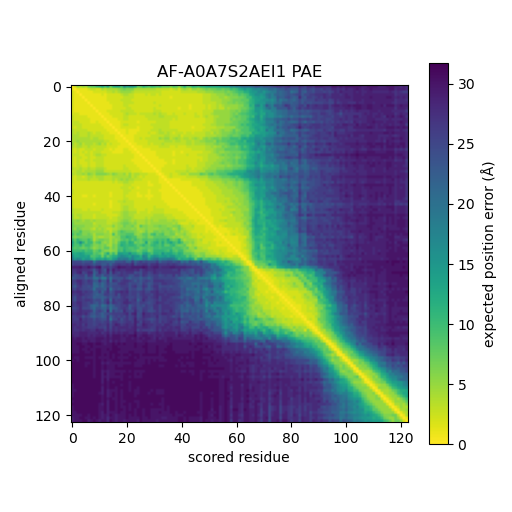CA . GLN A 1 86 ? -35.411 -11.191 47.686 1.00 73.31 86 GLN A CA 1
ATOM 695 C C . GLN A 1 86 ? -36.880 -10.809 47.932 1.00 73.31 86 GLN A C 1
ATOM 697 O O . GLN A 1 86 ? -37.424 -11.095 48.993 1.00 73.31 86 GLN A O 1
ATOM 702 N N . ALA A 1 87 ? -37.542 -10.205 46.940 1.00 74.88 87 ALA A N 1
ATOM 703 C CA . ALA A 1 87 ? -38.973 -9.915 47.009 1.00 74.88 87 ALA A CA 1
ATOM 704 C C . ALA A 1 87 ? -39.83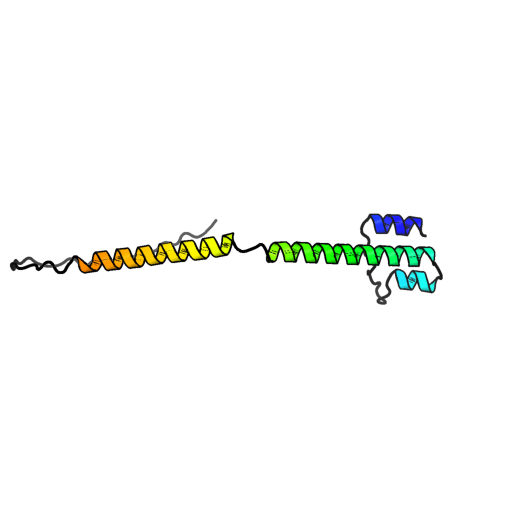6 -11.191 46.946 1.00 74.88 87 ALA A C 1
ATOM 706 O O . ALA A 1 87 ? -40.877 -11.246 47.594 1.00 74.88 87 ALA A O 1
ATOM 707 N N . GLU A 1 88 ? -39.405 -12.216 46.203 1.00 74.88 88 GLU A N 1
ATOM 708 C CA . GLU A 1 88 ? -40.044 -13.540 46.212 1.00 74.88 88 GLU A CA 1
ATOM 709 C C . GLU A 1 88 ? -39.864 -14.226 47.570 1.00 74.88 88 GLU A C 1
ATOM 711 O O . GLU A 1 88 ? -40.858 -14.663 48.152 1.00 74.88 88 GLU A O 1
ATOM 716 N N . SER A 1 89 ? -38.648 -14.220 48.135 1.00 63.47 89 SER A N 1
ATOM 717 C CA . SER A 1 89 ? -38.395 -14.831 49.446 1.00 63.47 89 SER A CA 1
ATOM 718 C C . SER A 1 89 ? -39.127 -14.134 50.598 1.00 63.47 89 SER A C 1
ATOM 720 O O . SER A 1 89 ? -39.602 -14.810 51.504 1.00 63.47 89 SER A O 1
ATOM 722 N N . ASP A 1 90 ? -39.267 -12.803 50.570 1.00 59.56 90 A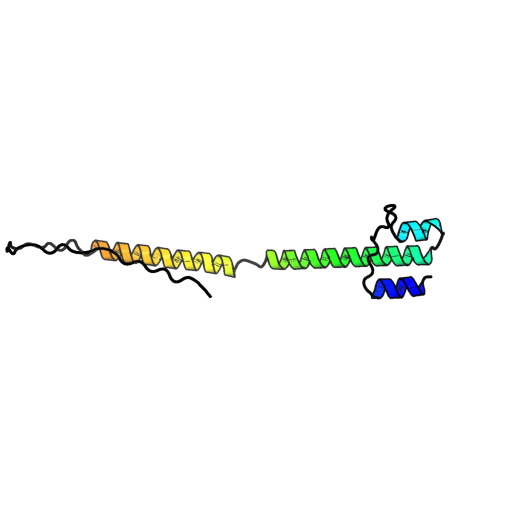SP A N 1
ATOM 723 C CA . ASP A 1 90 ? -40.034 -12.071 51.592 1.00 59.56 90 ASP A CA 1
ATOM 724 C C . ASP A 1 90 ? -41.551 -12.296 51.453 1.00 59.56 90 ASP A C 1
ATOM 726 O O . ASP A 1 90 ? -42.286 -12.193 52.438 1.00 59.56 90 ASP A O 1
ATOM 730 N N . SER A 1 91 ? -42.038 -12.649 50.256 1.00 56.41 91 SER A N 1
ATOM 731 C CA . SER A 1 91 ? -43.450 -12.989 50.052 1.00 56.41 91 SER A CA 1
ATOM 732 C C . SER A 1 91 ? -43.804 -14.392 50.570 1.00 56.41 91 SER A C 1
ATOM 734 O O . SER A 1 91 ? -44.888 -14.572 51.130 1.00 56.41 91 SER A O 1
ATOM 736 N N . GLU A 1 92 ? -42.879 -15.359 50.494 1.00 53.19 92 GLU A N 1
ATOM 737 C CA . GLU A 1 92 ? -43.102 -16.745 50.944 1.00 53.19 92 GLU A CA 1
ATOM 738 C C . GLU A 1 92 ? -43.110 -16.914 52.475 1.00 53.19 92 GLU A C 1
ATOM 740 O O . GLU A 1 92 ? -43.688 -17.874 52.985 1.00 53.19 92 GLU A O 1
ATOM 745 N N . VAL A 1 93 ? -42.555 -15.970 53.245 1.00 47.75 93 VAL A N 1
ATOM 746 C CA . VAL A 1 93 ? -42.532 -16.050 54.724 1.00 47.75 93 VAL A CA 1
ATOM 747 C C . VAL A 1 93 ? -43.841 -15.547 55.367 1.00 47.75 93 VAL A C 1
ATOM 749 O O . VAL A 1 93 ? -44.053 -15.713 56.567 1.00 47.75 93 VAL A O 1
ATOM 752 N N . SER A 1 94 ? -44.780 -14.995 54.587 1.00 45.91 94 SER A N 1
ATOM 753 C CA . SER A 1 94 ? -46.042 -14.435 55.106 1.00 45.91 94 SER A CA 1
ATOM 754 C C . SER A 1 94 ? -47.270 -15.363 55.045 1.00 45.91 94 SER A C 1
ATOM 756 O O . SER A 1 94 ? -48.363 -14.928 55.405 1.00 45.91 94 SER A O 1
ATOM 758 N N . HIS A 1 95 ? -47.125 -16.640 54.657 1.00 45.78 95 HIS A N 1
ATOM 759 C CA . HIS A 1 95 ? -48.263 -17.571 54.520 1.00 45.78 95 HIS A CA 1
ATOM 760 C C . HIS A 1 95 ? -48.253 -18.801 55.449 1.00 45.78 95 HIS A C 1
ATOM 762 O O . HIS A 1 95 ? -48.845 -19.827 55.129 1.00 45.78 95 HIS A O 1
ATOM 768 N N . LEU A 1 96 ? -47.663 -18.691 56.647 1.00 42.91 96 LEU A N 1
ATOM 769 C CA . LEU A 1 96 ? -48.005 -19.571 57.780 1.00 42.91 96 LEU A CA 1
ATOM 770 C C . LEU A 1 96 ? -49.018 -18.877 58.705 1.00 42.91 96 LEU A C 1
ATOM 772 O O . LEU A 1 96 ? -48.828 -18.766 59.914 1.00 42.91 96 LEU A O 1
ATOM 776 N N . GLY A 1 97 ? -50.094 -18.372 58.103 1.00 41.34 97 GLY A N 1
ATOM 777 C CA . GLY A 1 97 ? -51.349 -18.105 58.792 1.00 41.34 97 GLY A CA 1
ATOM 778 C C . GLY A 1 97 ? -52.209 -19.355 58.680 1.00 41.34 97 GLY A C 1
ATOM 779 O O . GLY A 1 97 ? -52.642 -19.709 57.589 1.00 41.34 97 GLY A O 1
ATOM 780 N N . SER A 1 98 ? -52.396 -20.044 59.799 1.00 49.34 98 SER A N 1
ATOM 781 C CA . SER A 1 98 ? -53.264 -21.209 59.946 1.00 49.34 98 SER A CA 1
ATOM 782 C C . SER A 1 98 ? -54.628 -21.019 59.270 1.00 49.34 98 SER A C 1
ATOM 784 O O . SER A 1 98 ? -55.283 -20.012 59.539 1.00 49.34 98 SER A O 1
ATOM 786 N N . PRO A 1 99 ? -55.133 -22.016 58.528 1.00 41.38 99 PRO A N 1
ATOM 787 C CA . PRO A 1 99 ? -56.559 -22.195 58.354 1.00 41.38 99 PRO A CA 1
ATOM 788 C C . PRO A 1 99 ? -56.996 -23.407 59.179 1.00 41.38 99 PRO A C 1
ATOM 790 O O . PRO A 1 99 ? -56.928 -24.555 58.741 1.00 41.38 99 PRO A O 1
ATOM 793 N N . SER A 1 100 ? -57.439 -23.129 60.402 1.00 46.91 100 SER A N 1
ATOM 794 C CA . SER A 1 100 ? -58.544 -23.894 60.969 1.00 46.91 100 SER A CA 1
ATOM 795 C C . SER A 1 100 ? -59.793 -23.456 60.213 1.00 46.91 100 SER A C 1
ATOM 797 O O . SER A 1 100 ? -60.103 -22.269 60.221 1.00 46.91 100 SER A O 1
ATOM 799 N N . ASP A 1 101 ? -60.434 -24.369 59.493 1.00 41.41 101 ASP A N 1
ATOM 800 C CA . ASP A 1 101 ? -61.830 -24.751 59.737 1.00 41.41 101 ASP A CA 1
ATOM 801 C C . ASP A 1 101 ? -62.474 -25.444 58.528 1.00 41.41 101 ASP A C 1
ATOM 803 O O . ASP A 1 101 ? -62.414 -24.987 57.389 1.00 41.41 101 ASP A O 1
ATOM 807 N N . SER A 1 102 ? -63.188 -26.513 58.886 1.00 44.00 102 SER A N 1
ATOM 808 C CA . SER A 1 102 ? -64.425 -27.028 58.291 1.00 44.00 102 SER A CA 1
ATOM 809 C C . SER A 1 102 ? -64.426 -27.603 56.870 1.00 44.00 102 SER A C 1
ATOM 811 O O . SER A 1 102 ? -64.297 -26.916 55.861 1.00 44.00 102 SER A O 1
ATOM 813 N N . GLU A 1 103 ? -64.724 -28.903 56.862 1.00 48.81 103 GLU A N 1
ATOM 814 C CA . GLU A 1 103 ? -65.473 -29.649 55.852 1.00 48.81 103 GLU A CA 1
ATOM 815 C C . GLU A 1 103 ? -66.635 -28.844 55.244 1.00 48.81 103 GLU A C 1
ATOM 817 O O . GLU A 1 103 ? -67.402 -28.231 55.983 1.00 48.81 103 GLU A O 1
ATOM 822 N N . VAL A 1 104 ? -66.820 -28.948 53.924 1.00 45.94 104 VAL A N 1
ATOM 823 C CA . VAL A 1 104 ? -68.126 -29.207 53.290 1.00 45.94 104 VAL A CA 1
ATOM 824 C C . VAL A 1 104 ? -67.929 -29.748 51.868 1.00 45.94 104 VAL A C 1
ATOM 826 O O . VAL A 1 104 ? -67.176 -29.198 51.066 1.00 45.94 104 VAL A O 1
ATOM 829 N N . ASP A 1 105 ? -68.634 -30.846 51.607 1.00 46.38 105 ASP A N 1
ATOM 830 C CA . ASP A 1 105 ? -68.973 -31.463 50.324 1.00 46.38 105 ASP A CA 1
ATOM 831 C C . ASP A 1 105 ? -69.283 -30.492 49.171 1.00 46.38 105 ASP A C 1
ATOM 833 O O . ASP A 1 105 ? -70.013 -29.521 49.361 1.00 46.38 105 ASP A O 1
ATOM 837 N N . ALA A 1 106 ? -68.854 -30.851 47.952 1.00 46.25 106 ALA A N 1
ATOM 838 C CA . ALA A 1 106 ? -69.754 -31.042 46.801 1.00 46.25 106 ALA A CA 1
ATOM 839 C C . ALA A 1 106 ? -68.985 -31.469 45.529 1.00 46.25 106 ALA A C 1
ATOM 841 O O . ALA A 1 106 ? -68.164 -30.729 44.998 1.00 46.25 106 ALA A O 1
ATOM 842 N N . GLU A 1 107 ? -69.297 -32.689 45.089 1.00 41.44 107 GLU A N 1
ATOM 843 C CA . GLU A 1 107 ? -69.446 -33.218 43.720 1.00 41.44 107 GLU A CA 1
ATOM 844 C C . GLU A 1 107 ? -68.518 -32.795 42.548 1.00 41.44 107 GLU A C 1
ATOM 846 O O . GLU A 1 107 ? -68.339 -31.636 42.190 1.00 41.44 107 GLU A O 1
ATOM 851 N N . GLN A 1 108 ? -68.013 -33.840 41.878 1.00 44.78 108 GLN A N 1
ATOM 852 C CA . GLN A 1 108 ? -67.355 -33.890 40.558 1.00 44.78 108 GLN A CA 1
ATOM 853 C C . GLN A 1 108 ? -68.344 -33.594 39.389 1.00 44.78 108 GLN A C 1
ATOM 855 O O . GLN A 1 108 ? -69.505 -33.303 39.662 1.00 44.78 108 GLN A O 1
ATOM 860 N N . PRO A 1 109 ? -68.050 -33.894 38.094 1.00 54.56 109 PRO A N 1
ATOM 861 C CA . PRO A 1 109 ? -66.817 -33.869 37.279 1.00 54.56 109 PRO A CA 1
ATOM 862 C C . PRO A 1 109 ? -67.019 -33.073 35.957 1.00 54.56 109 PRO A C 1
ATOM 864 O O . PRO A 1 109 ? -68.137 -32.758 35.560 1.00 54.56 109 PRO A O 1
ATOM 867 N N . GLY A 1 110 ? -65.948 -32.831 35.190 1.00 43.59 110 GLY A N 1
ATOM 868 C CA . GLY A 1 110 ? -66.067 -32.306 33.821 1.00 43.59 110 GLY A CA 1
ATOM 869 C C . GLY A 1 110 ? -64.769 -32.379 33.021 1.00 43.59 110 GLY A C 1
ATOM 870 O O . GLY A 1 110 ? -64.023 -31.409 32.945 1.00 43.59 110 GLY A O 1
ATOM 871 N N . THR A 1 111 ? -64.488 -33.548 32.449 1.00 52.94 111 THR A N 1
ATOM 872 C CA . THR A 1 111 ? -63.411 -33.807 31.481 1.00 52.94 111 THR A CA 1
ATOM 873 C C . THR A 1 111 ? -63.892 -33.577 30.046 1.00 52.94 111 THR A C 1
ATOM 875 O O . THR A 1 111 ? -64.834 -34.248 29.637 1.00 52.94 111 THR A O 1
ATOM 878 N N . SER A 1 112 ? -63.203 -32.722 29.286 1.00 52.97 112 SER A N 1
ATOM 879 C CA . SER A 1 112 ? -63.177 -32.617 27.804 1.00 52.97 112 SER A CA 1
ATOM 880 C C . SER A 1 112 ? -62.488 -31.284 27.477 1.00 52.97 112 SER A C 1
ATOM 882 O O . SER A 1 112 ? -62.740 -30.316 28.183 1.00 52.97 112 SER A O 1
ATOM 884 N N . GLU A 1 113 ? -61.632 -31.042 26.493 1.00 53.16 113 GLU A N 1
ATOM 885 C CA . GLU A 1 113 ? -61.094 -31.704 25.299 1.00 53.16 113 GLU A CA 1
ATOM 886 C C . GLU A 1 113 ? -59.932 -30.762 24.884 1.00 53.16 113 GLU A C 1
ATOM 888 O O . GLU A 1 113 ? -60.026 -29.548 25.046 1.00 53.16 113 GLU A O 1
ATOM 893 N N . ALA A 1 114 ? -58.710 -31.243 24.672 1.00 50.75 114 ALA A N 1
ATOM 894 C CA . ALA A 1 114 ? -58.159 -31.616 23.366 1.00 50.75 114 ALA A CA 1
ATOM 895 C C . ALA A 1 114 ? -58.139 -30.492 22.295 1.00 50.75 114 ALA A C 1
ATOM 897 O O . ALA A 1 114 ? -59.160 -30.134 21.736 1.00 50.75 114 ALA A O 1
ATOM 898 N N . GLN A 1 115 ? -56.909 -30.043 22.000 1.00 52.94 115 GLN A N 1
ATOM 899 C CA . GLN A 1 115 ? -56.309 -29.813 20.669 1.00 52.94 115 GLN A CA 1
ATOM 900 C C . GLN A 1 115 ? -56.992 -28.896 19.635 1.00 52.94 115 GLN A C 1
ATOM 902 O O . GLN A 1 115 ? -57.969 -29.286 19.027 1.00 52.94 115 GLN A O 1
ATOM 907 N N . ASP A 1 116 ? -56.286 -27.815 19.283 1.00 57.34 116 ASP A N 1
ATOM 908 C CA . ASP A 1 116 ? -56.068 -27.293 17.913 1.00 57.34 116 ASP A CA 1
ATOM 909 C C . ASP A 1 116 ? -54.782 -26.433 18.003 1.00 57.34 116 ASP A C 1
ATOM 911 O O . ASP A 1 116 ? -54.659 -25.620 18.918 1.00 57.34 116 ASP A O 1
ATOM 915 N N . ARG A 1 117 ? -53.631 -26.690 17.357 1.00 57.84 117 ARG A N 1
ATOM 916 C CA . ARG A 1 117 ? -53.261 -26.795 15.929 1.00 57.84 117 ARG A CA 1
ATOM 917 C C . ARG A 1 117 ? -53.757 -25.637 15.059 1.00 57.84 117 ARG A C 1
ATOM 919 O O . ARG A 1 117 ? -54.923 -25.589 14.732 1.00 57.84 117 ARG A O 1
ATOM 926 N N . ASP A 1 118 ? -52.816 -24.758 14.705 1.00 57.66 118 ASP A N 1
ATOM 927 C CA . ASP A 1 118 ? -52.564 -24.171 13.371 1.00 57.66 118 ASP A CA 1
ATOM 928 C C . ASP A 1 118 ? -51.395 -23.176 13.562 1.00 57.66 118 ASP A C 1
ATOM 930 O O . ASP A 1 118 ? -51.457 -22.275 14.394 1.00 57.66 118 ASP A O 1
ATOM 934 N N . GLU A 1 119 ? -50.169 -23.407 13.086 1.00 55.97 119 GLU A N 1
ATOM 935 C CA . GLU A 1 119 ? -49.706 -23.450 11.691 1.00 55.97 119 GLU A CA 1
ATOM 936 C C . GLU A 1 119 ? -50.120 -22.204 10.886 1.00 55.97 119 GLU A C 1
ATOM 938 O O . GLU A 1 119 ? -51.158 -22.160 10.242 1.00 55.97 119 GLU A O 1
ATOM 943 N N . ALA A 1 120 ? -49.263 -21.177 10.895 1.00 59.78 120 ALA A N 1
ATOM 944 C CA . ALA A 1 120 ? -49.297 -20.103 9.906 1.00 59.78 120 ALA A CA 1
ATOM 945 C C . ALA A 1 120 ? -47.892 -19.919 9.325 1.00 59.78 120 ALA A C 1
ATOM 947 O O . ALA A 1 120 ? -47.003 -19.293 9.905 1.00 59.78 120 ALA A O 1
ATOM 948 N N . SER A 1 121 ? -47.723 -20.567 8.179 1.00 60.94 121 SER A N 1
ATOM 949 C CA . SER A 1 121 ? -46.647 -20.410 7.215 1.00 60.94 121 SER A CA 1
ATOM 950 C C . SER A 1 121 ? -46.846 -19.133 6.386 1.00 60.94 121 SER A C 1
ATOM 952 O O . SER A 1 121 ? -47.976 -18.700 6.184 1.00 60.94 121 SER A O 1
ATOM 954 N N . ALA A 1 122 ? -45.734 -18.632 5.846 1.00 59.66 122 ALA A N 1
ATOM 955 C CA . ALA A 1 122 ? -45.613 -17.807 4.641 1.00 59.66 122 ALA A CA 1
ATOM 956 C C . ALA A 1 122 ? -46.284 -16.417 4.620 1.00 59.66 122 ALA A C 1
ATOM 958 O O . ALA A 1 122 ? -47.496 -16.285 4.478 1.00 59.66 122 ALA A O 1
ATOM 959 N N . GLN A 1 123 ? -45.461 -15.367 4.555 1.00 56.78 123 GLN A N 1
ATOM 960 C CA . GLN A 1 123 ? -45.009 -14.780 3.280 1.00 56.78 123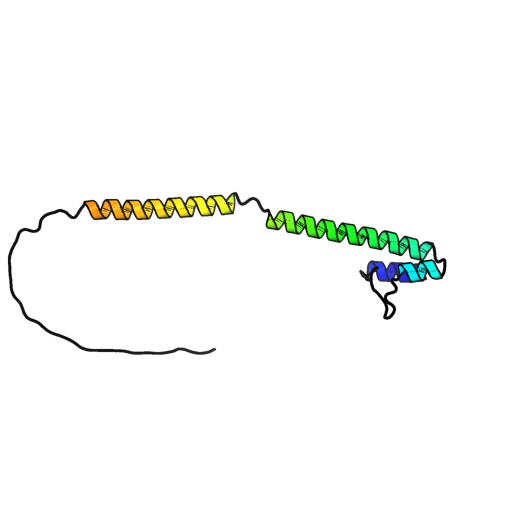 GLN A CA 1
ATOM 961 C C . GLN A 1 123 ? -43.809 -13.854 3.500 1.00 56.78 123 GLN A C 1
ATOM 963 O O . GLN A 1 123 ? -43.774 -13.166 4.542 1.00 56.78 123 GLN A O 1
#

Organism: NCBI:txid327968

Mean predicted aligned error: 17.96 Å

Foldseek 3Di:
DLVVLVVCLVVVNDQCDADPVRDGQLNVCVVVVVVSSNVSSVVSVVVVVVVVVVVVVVVVCVVVPPCPVVVVVVVVVVVVVVVVVVVVVVVVVPPPPDDDDDDD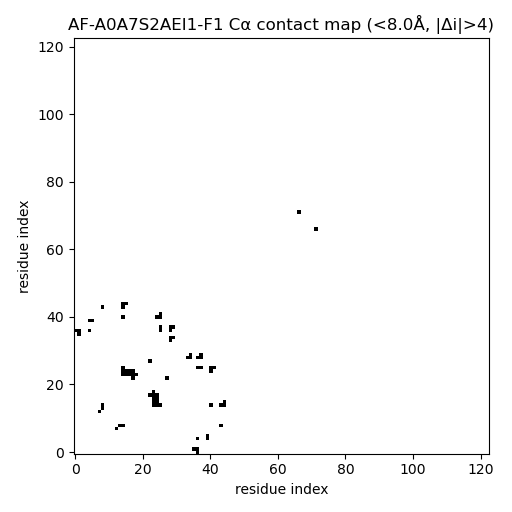DDDDDDDDDDDDDDDDDDD

Radius of gyration: 37.79 Å; Cα contacts (8 Å, |Δi|>4): 38; chains: 1; bounding box: 87×43×79 Å

pLDDT: mean 77.59, std 19.13, range [41.34, 97.62]

Nearest PDB structures (foldseek):
  3v30-assembly1_A  TM=8.836E-01  e=4.405E-01  Homo sapiens
  5cbo-assembly1_A  TM=9.723E-01  e=1.323E+00  synthetic construct

InterPro domains:
  IPR036770 Ankyrin repeat-containing domain superfamily [G3DSA:1.25.40.20] (1-96)